Protein AF-W9HEG9-F1 (afdb_monomer)

Nearest PDB structures (foldseek):
  2oo2-assembly1_A-2  TM=7.899E-01  e=5.006E+00  Archaeoglobus fulgidus DSM 4304

Solvent-accessible surface area (backbone atoms only — not comparable to full-atom values): 6562 Å² total; per-residue (Å²): 136,88,89,80,88,83,78,85,76,83,79,76,90,80,76,94,76,83,78,86,83,87,85,91,68,90,74,82,83,73,81,65,73,85,57,75,50,83,46,60,90,43,67,42,83,74,31,58,54,40,52,59,59,53,26,69,73,31,58,70,71,59,26,52,54,36,53,52,32,54,54,52,23,54,51,27,44,75,70,67,36,48,70,60,14,28,53,36,47,54,50,34,48,51,52,44,54,64,56,67,51,91,126

Structure (mmCIF, N/CA/C/O backbone):
data_AF-W9HEG9-F1
#
_entry.id   AF-W9HEG9-F1
#
loop_
_atom_site.group_PDB
_atom_site.id
_atom_site.type_symbol
_atom_site.label_atom_id
_atom_site.label_alt_id
_atom_site.label_comp_id
_atom_site.label_asym_id
_atom_site.label_entity_id
_atom_site.label_seq_id
_atom_site.pdbx_PDB_ins_code
_atom_site.Cartn_x
_atom_site.C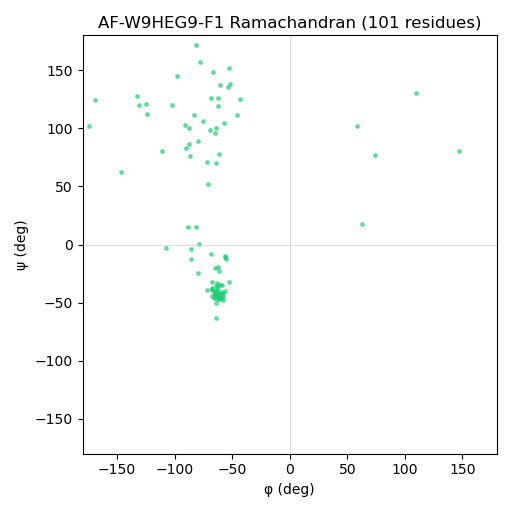artn_y
_atom_site.Cartn_z
_atom_site.occupancy
_atom_site.B_iso_or_equiv
_atom_site.auth_seq_id
_atom_s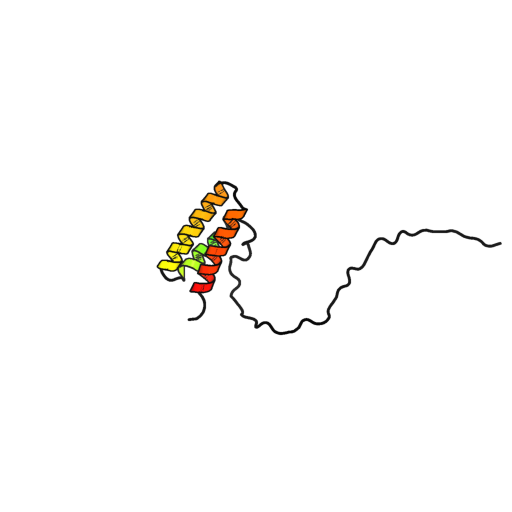ite.auth_comp_id
_atom_site.auth_asym_id
_atom_site.auth_atom_id
_atom_site.pdbx_PDB_model_num
ATOM 1 N N . MET A 1 1 ? 74.323 -24.222 -5.731 1.00 41.28 1 MET A N 1
ATOM 2 C CA . MET A 1 1 ? 74.164 -22.766 -5.535 1.00 41.28 1 MET A CA 1
ATOM 3 C C . MET A 1 1 ? 72.680 -22.453 -5.576 1.00 41.28 1 MET A C 1
ATOM 5 O O . MET A 1 1 ? 71.971 -23.045 -6.376 1.00 41.28 1 MET A O 1
ATOM 9 N N . LYS A 1 2 ? 72.224 -21.663 -4.605 1.00 41.62 2 LYS A N 1
ATOM 10 C CA . LYS A 1 2 ? 70.825 -21.291 -4.364 1.00 41.62 2 LYS A CA 1
ATOM 11 C C . LYS A 1 2 ? 70.407 -20.137 -5.289 1.00 41.62 2 LYS A C 1
ATOM 13 O O . LYS A 1 2 ? 71.286 -19.474 -5.829 1.00 41.62 2 LYS A O 1
ATOM 18 N N . ILE A 1 3 ? 69.098 -19.852 -5.266 1.00 50.38 3 ILE A N 1
ATOM 19 C CA . ILE A 1 3 ? 68.375 -18.603 -5.605 1.00 50.38 3 ILE A CA 1
ATOM 20 C C . ILE A 1 3 ? 67.562 -18.739 -6.904 1.00 50.38 3 ILE A C 1
ATOM 22 O O . ILE A 1 3 ? 68.110 -19.119 -7.926 1.00 50.38 3 ILE A O 1
ATOM 26 N N . ALA A 1 4 ? 66.282 -18.384 -6.996 1.00 46.50 4 ALA A N 1
ATOM 27 C CA . ALA A 1 4 ? 65.151 -18.280 -6.068 1.00 46.50 4 ALA A CA 1
ATOM 28 C C . ALA A 1 4 ? 63.935 -18.070 -6.989 1.00 46.50 4 ALA A C 1
ATOM 30 O O . ALA A 1 4 ? 63.944 -17.154 -7.809 1.00 46.50 4 ALA A O 1
ATOM 31 N N . VAL A 1 5 ? 62.912 -18.918 -6.896 1.00 53.78 5 VAL A N 1
ATOM 32 C CA . VAL A 1 5 ? 61.662 -18.738 -7.647 1.00 53.78 5 VAL A CA 1
ATOM 33 C C . VAL A 1 5 ? 60.794 -17.753 -6.866 1.00 53.78 5 VAL A C 1
ATOM 35 O O . VAL A 1 5 ? 60.334 -18.071 -5.772 1.00 53.78 5 VAL A O 1
ATOM 38 N N . ALA A 1 6 ? 60.597 -16.549 -7.403 1.00 49.16 6 ALA A N 1
ATOM 39 C CA . ALA A 1 6 ? 59.673 -15.566 -6.847 1.00 49.16 6 ALA A CA 1
ATOM 40 C C . ALA A 1 6 ? 58.272 -15.807 -7.426 1.00 49.16 6 ALA A C 1
ATOM 42 O O . ALA A 1 6 ? 57.978 -15.425 -8.556 1.00 49.16 6 ALA A O 1
ATOM 43 N N . ILE A 1 7 ? 57.414 -16.470 -6.650 1.00 53.53 7 ILE A N 1
ATOM 44 C CA . ILE A 1 7 ? 55.987 -16.610 -6.948 1.00 53.53 7 ILE A CA 1
ATOM 45 C C . ILE A 1 7 ? 55.279 -15.439 -6.265 1.00 53.53 7 ILE A C 1
ATOM 47 O O . ILE A 1 7 ? 55.089 -15.445 -5.050 1.00 53.53 7 ILE A O 1
ATOM 51 N N . ALA A 1 8 ? 54.907 -14.417 -7.033 1.00 51.12 8 ALA A N 1
ATOM 52 C CA . ALA A 1 8 ? 54.007 -13.374 -6.560 1.00 51.12 8 ALA A CA 1
ATOM 53 C C . ALA A 1 8 ? 52.569 -13.906 -6.632 1.00 51.12 8 ALA A C 1
ATOM 55 O O . ALA A 1 8 ? 51.895 -13.792 -7.654 1.00 51.12 8 ALA A O 1
ATOM 56 N N . ALA A 1 9 ? 52.112 -14.540 -5.554 1.00 50.19 9 ALA A N 1
ATOM 57 C CA . ALA A 1 9 ? 50.704 -14.863 -5.380 1.00 50.19 9 ALA A CA 1
ATOM 58 C C . ALA A 1 9 ? 49.958 -13.578 -4.997 1.00 50.19 9 ALA A C 1
ATOM 60 O O . ALA A 1 9 ? 50.088 -13.075 -3.881 1.00 50.19 9 ALA A O 1
ATOM 61 N N . ALA A 1 10 ? 49.191 -13.033 -5.941 1.00 53.16 10 ALA A N 1
ATOM 62 C CA . ALA A 1 10 ? 48.188 -12.019 -5.658 1.00 53.16 10 ALA A CA 1
ATOM 63 C C . ALA A 1 10 ? 47.117 -12.645 -4.751 1.00 53.16 10 ALA A C 1
ATOM 65 O O . ALA A 1 10 ? 46.266 -13.410 -5.203 1.00 53.16 10 ALA A O 1
ATOM 66 N N . ALA A 1 11 ? 47.201 -12.360 -3.451 1.00 50.25 11 ALA A N 1
ATOM 67 C CA . ALA A 1 11 ? 46.187 -12.732 -2.479 1.00 50.25 11 ALA A CA 1
ATOM 68 C C . ALA A 1 11 ? 44.929 -11.892 -2.740 1.00 50.25 11 ALA A C 1
ATOM 70 O O . ALA A 1 11 ? 44.843 -10.728 -2.349 1.00 50.25 11 ALA A O 1
ATOM 71 N N . LEU A 1 12 ? 43.963 -12.476 -3.448 1.00 53.25 12 LEU A N 1
ATOM 72 C CA . LEU A 1 12 ? 42.619 -11.926 -3.552 1.00 53.25 12 LEU A CA 1
ATOM 73 C C . LEU A 1 12 ? 41.935 -12.042 -2.187 1.00 53.25 12 LEU A C 1
ATOM 75 O O . LEU A 1 12 ? 41.885 -13.111 -1.577 1.00 53.25 12 LEU A O 1
ATOM 79 N N . 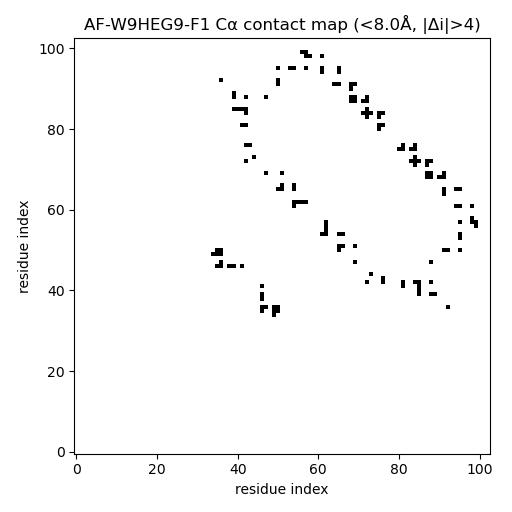ALA A 1 13 ? 41.444 -10.897 -1.722 1.00 49.12 13 ALA A N 1
ATOM 80 C CA . ALA A 1 13 ? 40.794 -10.676 -0.444 1.00 49.12 13 ALA A CA 1
ATOM 81 C C . ALA A 1 13 ? 39.744 -11.748 -0.121 1.00 49.12 13 ALA A C 1
ATOM 83 O O . ALA A 1 13 ? 38.676 -11.814 -0.726 1.00 49.12 13 ALA A O 1
ATOM 84 N N . THR A 1 14 ? 40.043 -12.562 0.885 1.00 47.62 14 THR A N 1
ATOM 85 C CA . THR A 1 14 ? 39.073 -13.423 1.555 1.00 47.62 14 THR A CA 1
ATOM 86 C C . THR A 1 14 ? 39.117 -13.091 3.036 1.00 47.62 14 THR A C 1
ATOM 88 O O . THR A 1 14 ? 40.136 -13.322 3.678 1.00 47.62 14 THR A O 1
ATOM 91 N N . ALA A 1 15 ? 38.023 -12.506 3.531 1.00 45.16 15 ALA A N 1
ATOM 92 C CA . ALA A 1 15 ? 37.469 -12.634 4.884 1.00 45.16 15 ALA A CA 1
ATOM 93 C C . ALA A 1 15 ? 36.801 -11.323 5.330 1.00 45.16 15 ALA A C 1
ATOM 95 O O . ALA A 1 15 ? 37.329 -10.580 6.155 1.00 45.16 15 ALA A O 1
ATOM 96 N N . CYS A 1 16 ? 35.565 -11.088 4.884 1.00 45.44 16 CYS A N 1
ATOM 97 C CA . CYS A 1 16 ? 34.595 -10.407 5.744 1.00 45.44 16 CYS A CA 1
ATOM 98 C C . CYS A 1 16 ? 34.180 -11.388 6.853 1.00 45.44 16 CYS A C 1
ATOM 100 O O . CYS A 1 16 ? 33.086 -11.938 6.845 1.00 45.44 16 CYS A O 1
ATOM 102 N N . ALA A 1 17 ? 35.095 -11.651 7.785 1.00 45.66 17 ALA A N 1
ATOM 103 C CA . ALA A 1 17 ? 34.791 -12.282 9.057 1.00 45.66 17 ALA A CA 1
ATOM 104 C C . ALA A 1 17 ? 34.477 -11.165 10.060 1.00 45.66 17 ALA A C 1
ATOM 106 O O . ALA A 1 17 ? 35.345 -10.713 10.799 1.00 45.66 17 ALA A O 1
ATOM 107 N N . GLN A 1 18 ? 33.235 -10.685 10.059 1.00 43.19 18 GLN A N 1
ATOM 108 C CA . GLN A 1 18 ? 32.694 -9.900 11.169 1.00 43.19 18 GLN A CA 1
ATOM 109 C C . GLN A 1 18 ? 31.629 -10.744 11.856 1.00 43.19 18 GLN A C 1
ATOM 111 O O . GLN A 1 18 ? 30.436 -10.617 11.600 1.00 43.19 18 GLN A O 1
ATOM 116 N N . GLN A 1 19 ? 32.092 -11.658 12.708 1.00 43.72 19 GLN A N 1
ATOM 117 C CA . GLN A 1 19 ? 31.227 -12.403 13.604 1.00 43.72 19 GLN A CA 1
ATOM 118 C C . GLN A 1 19 ? 31.323 -11.813 15.010 1.00 43.72 19 GLN A C 1
ATOM 120 O O . GLN A 1 19 ? 32.379 -11.824 15.632 1.00 43.72 19 GLN A O 1
ATOM 125 N N . ALA A 1 20 ? 30.160 -11.361 15.472 1.00 47.50 20 ALA A N 1
ATOM 126 C CA . ALA A 1 20 ? 29.683 -11.409 16.847 1.00 47.50 20 ALA A CA 1
ATOM 127 C C . ALA A 1 20 ? 30.529 -10.718 17.929 1.00 47.50 20 ALA A C 1
ATOM 129 O O . ALA A 1 20 ? 31.441 -11.293 18.516 1.00 47.50 20 ALA A O 1
ATOM 130 N N . GLY A 1 21 ? 30.074 -9.532 18.331 1.00 43.03 21 GLY A N 1
ATOM 131 C CA . GLY A 1 21 ? 30.453 -8.956 19.613 1.00 43.03 21 GLY A CA 1
ATOM 132 C C . GLY A 1 21 ? 29.705 -7.668 19.919 1.00 43.03 21 GLY A C 1
ATOM 133 O O . GLY A 1 21 ? 30.086 -6.616 19.434 1.00 43.03 21 GLY A O 1
ATOM 134 N N . ALA A 1 22 ? 28.687 -7.776 20.775 1.00 46.00 22 ALA A N 1
ATOM 135 C CA . ALA A 1 22 ? 28.091 -6.688 21.553 1.00 46.00 22 ALA A CA 1
ATOM 136 C C . ALA A 1 22 ? 27.190 -5.667 20.828 1.00 46.00 22 ALA A C 1
ATOM 138 O O . ALA A 1 22 ? 27.523 -4.497 20.703 1.00 46.00 22 ALA A O 1
ATOM 139 N N . GLN A 1 23 ? 25.947 -6.069 20.542 1.00 43.34 23 GLN A N 1
ATOM 140 C CA . GLN A 1 23 ? 24.811 -5.165 20.777 1.00 43.34 23 GLN A CA 1
ATOM 141 C C . GLN A 1 23 ? 23.556 -5.949 21.187 1.00 43.34 23 GLN A C 1
ATOM 143 O O . GLN A 1 23 ? 22.532 -5.970 20.514 1.00 43.34 23 GLN A O 1
ATOM 148 N N . ARG A 1 24 ? 23.652 -6.636 22.333 1.00 48.00 24 ARG A N 1
ATOM 149 C CA . ARG A 1 24 ? 22.482 -6.923 23.170 1.00 48.00 24 ARG A CA 1
ATOM 150 C C . ARG A 1 24 ? 22.304 -5.739 24.113 1.00 48.00 24 ARG A C 1
ATOM 152 O O . ARG A 1 24 ? 22.785 -5.776 25.240 1.00 48.00 24 ARG A O 1
ATOM 159 N N . THR A 1 25 ? 21.601 -4.715 23.653 1.00 43.75 25 THR A N 1
ATOM 160 C CA . THR A 1 25 ? 21.000 -3.728 24.551 1.00 43.75 25 THR A CA 1
ATOM 161 C C . THR A 1 25 ? 19.559 -3.575 24.105 1.00 43.75 25 THR A C 1
ATOM 163 O O . THR A 1 25 ? 19.293 -3.353 22.928 1.00 43.75 25 THR A O 1
ATOM 166 N N . GLY A 1 26 ? 18.654 -3.884 25.031 1.00 46.06 26 GLY A N 1
ATOM 167 C CA . GLY A 1 26 ? 17.311 -4.368 24.753 1.00 46.06 26 GLY A CA 1
ATOM 168 C C . GLY A 1 26 ? 16.492 -3.504 23.807 1.00 46.06 26 GLY A C 1
ATOM 169 O O . GLY A 1 26 ? 16.382 -2.296 23.976 1.00 46.06 26 GLY A O 1
ATOM 170 N N . MET A 1 27 ? 15.830 -4.172 22.872 1.00 44.28 27 MET A N 1
ATOM 171 C CA . MET A 1 27 ? 14.555 -3.699 22.367 1.00 44.28 27 MET A CA 1
ATOM 172 C C . MET A 1 27 ? 13.565 -4.831 22.555 1.00 44.28 27 MET A C 1
ATOM 174 O O . MET A 1 27 ? 13.798 -5.963 22.127 1.00 44.28 27 MET A O 1
ATOM 178 N N . SER A 1 28 ? 12.521 -4.526 23.319 1.00 41.25 28 SER A N 1
ATOM 179 C CA . SER A 1 28 ? 11.382 -5.389 23.557 1.00 41.25 28 SER A CA 1
ATOM 180 C C . SER A 1 28 ? 10.958 -6.036 22.249 1.00 41.25 28 SER A C 1
ATOM 182 O O . SER A 1 28 ? 10.685 -5.350 21.265 1.00 41.25 28 SER A O 1
ATOM 184 N N . GLN A 1 29 ? 10.901 -7.365 22.259 1.00 44.88 29 GLN A N 1
ATOM 185 C 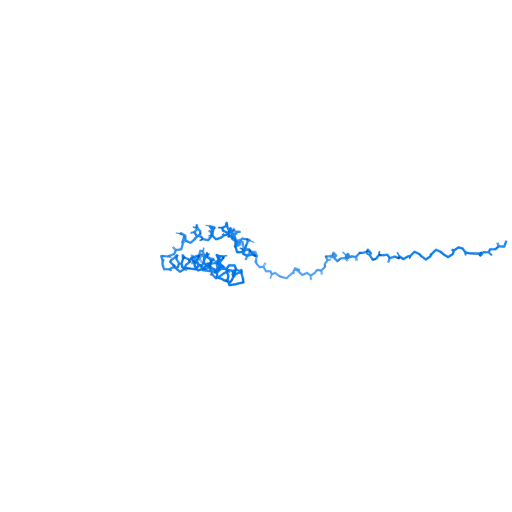CA . GLN A 1 29 ? 10.119 -8.135 21.308 1.00 44.88 29 GLN A CA 1
ATOM 186 C C . GLN A 1 29 ? 8.649 -7.739 21.500 1.00 44.88 29 GLN A C 1
ATOM 188 O O . GLN A 1 29 ? 7.882 -8.457 22.137 1.00 44.88 29 GLN A O 1
ATOM 193 N N . ASN A 1 30 ? 8.252 -6.583 20.969 1.00 40.50 30 ASN A N 1
ATOM 194 C CA . ASN A 1 30 ? 6.893 -6.427 20.493 1.00 40.50 30 ASN A CA 1
ATOM 195 C C . ASN A 1 30 ? 6.800 -7.408 19.334 1.00 40.50 30 ASN A C 1
ATOM 197 O O . ASN A 1 30 ? 7.283 -7.143 18.235 1.00 40.50 30 ASN A O 1
ATOM 201 N N . GLN A 1 31 ? 6.277 -8.595 19.633 1.00 44.47 31 GLN A N 1
ATOM 202 C CA . GLN A 1 31 ? 5.795 -9.550 18.648 1.00 44.47 31 GLN A CA 1
ATOM 203 C C . GLN A 1 31 ? 4.605 -8.897 17.939 1.00 44.47 31 GLN A C 1
ATOM 205 O O . GLN A 1 31 ? 3.449 -9.234 18.172 1.00 44.47 31 GLN A O 1
ATOM 210 N N . GLU A 1 32 ? 4.897 -7.879 17.136 1.00 45.22 32 GLU A N 1
ATOM 211 C CA . GLU A 1 32 ? 3.969 -7.349 16.162 1.00 45.22 32 GLU A CA 1
ATOM 212 C C . GLU A 1 32 ? 3.715 -8.506 15.187 1.00 45.22 32 GLU A C 1
ATOM 214 O O . GLU A 1 32 ? 4.684 -9.123 14.722 1.00 45.22 32 GLU A O 1
ATOM 219 N N . PRO A 1 33 ? 2.450 -8.891 14.942 1.00 48.16 33 PRO A N 1
ATOM 220 C CA . PRO A 1 33 ? 2.157 -9.984 14.033 1.00 48.16 33 PRO A CA 1
ATOM 221 C C . PRO A 1 33 ? 2.875 -9.716 12.706 1.00 48.16 33 PRO A C 1
ATOM 223 O O . PRO A 1 33 ? 2.884 -8.560 12.268 1.00 48.16 33 PRO A O 1
ATOM 226 N N . PRO A 1 34 ? 3.492 -10.728 12.064 1.00 49.84 34 PRO A N 1
ATOM 227 C CA . PRO A 1 34 ? 4.069 -10.540 10.745 1.00 49.84 34 PRO A CA 1
ATOM 228 C C . PRO A 1 34 ? 2.946 -10.047 9.838 1.00 49.84 34 PRO A C 1
ATOM 230 O O . PRO A 1 34 ? 2.041 -10.805 9.490 1.00 49.84 34 PRO A O 1
ATOM 233 N N . SER A 1 35 ? 2.961 -8.752 9.523 1.00 52.91 35 SER A N 1
ATOM 234 C CA . SER A 1 35 ? 1.987 -8.194 8.604 1.00 52.91 35 SER A CA 1
ATOM 235 C C . SER A 1 35 ? 2.181 -8.922 7.282 1.00 52.91 35 SER A C 1
ATOM 237 O O . SER A 1 35 ? 3.320 -9.137 6.856 1.00 52.91 35 SER A O 1
ATOM 239 N N . ALA A 1 36 ? 1.090 -9.296 6.615 1.00 54.06 36 ALA A N 1
ATOM 240 C CA . ALA A 1 36 ? 1.152 -9.854 5.263 1.00 54.06 36 ALA A CA 1
ATOM 241 C C . ALA A 1 36 ? 1.880 -8.907 4.277 1.00 54.06 36 ALA A C 1
ATOM 243 O O . ALA A 1 36 ? 2.229 -9.300 3.169 1.00 54.06 36 ALA A O 1
ATOM 244 N N . PHE A 1 37 ? 2.155 -7.676 4.717 1.00 56.53 37 PHE A N 1
ATOM 245 C CA . PHE A 1 37 ? 2.883 -6.621 4.042 1.00 56.53 37 PHE A CA 1
ATOM 246 C C . PHE A 1 37 ? 4.408 -6.669 4.096 1.00 56.53 37 PHE A C 1
ATOM 248 O O . PHE A 1 37 ? 5.031 -5.688 3.719 1.00 56.53 37 PHE A O 1
ATOM 255 N N . GLN A 1 38 ? 5.070 -7.768 4.472 1.00 53.56 38 GLN A N 1
ATOM 256 C CA . GLN A 1 38 ? 6.550 -7.808 4.402 1.00 53.56 38 GLN A CA 1
ATOM 257 C C . GLN A 1 38 ? 7.127 -7.503 2.997 1.00 53.56 38 GLN A C 1
ATOM 259 O O . GLN A 1 38 ? 8.319 -7.241 2.860 1.00 53.56 38 GLN A O 1
ATOM 264 N N . SER A 1 39 ? 6.272 -7.456 1.972 1.00 51.72 39 SER A N 1
ATOM 265 C CA . SER A 1 39 ? 6.573 -7.055 0.600 1.00 51.72 39 SER A CA 1
ATOM 266 C C . SER A 1 39 ? 6.434 -5.551 0.297 1.00 51.72 39 SER A C 1
ATOM 268 O O . SER A 1 39 ? 6.439 -5.210 -0.880 1.00 51.72 39 SER A O 1
ATOM 270 N N . VAL A 1 40 ? 6.347 -4.626 1.274 1.00 52.81 40 VAL A N 1
ATOM 271 C CA . VAL A 1 40 ? 6.247 -3.161 0.996 1.00 52.81 40 VAL A CA 1
ATOM 272 C C . VAL A 1 40 ? 7.376 -2.595 0.123 1.00 52.81 40 VAL A C 1
ATOM 274 O O . VAL A 1 40 ? 7.293 -1.461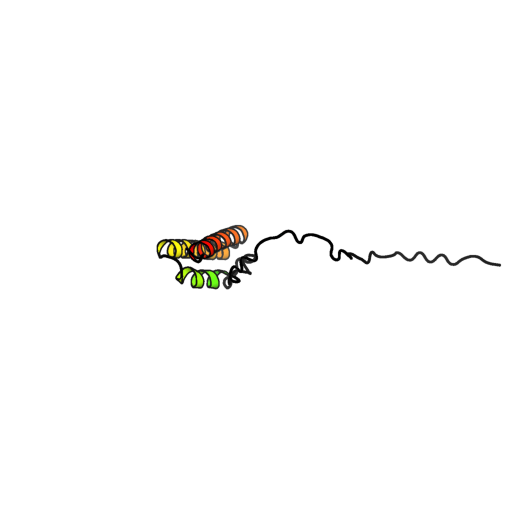 -0.339 1.00 52.81 40 VAL A O 1
ATOM 277 N N . GLY A 1 41 ? 8.449 -3.358 -0.101 1.00 56.12 41 GLY A N 1
ATOM 278 C CA . GLY A 1 41 ? 9.486 -3.021 -1.075 1.00 56.12 41 GLY A CA 1
ATOM 279 C C . GLY A 1 41 ? 9.028 -3.104 -2.534 1.00 56.12 41 GLY A C 1
ATOM 280 O O . GLY A 1 41 ? 9.784 -2.700 -3.412 1.00 56.12 41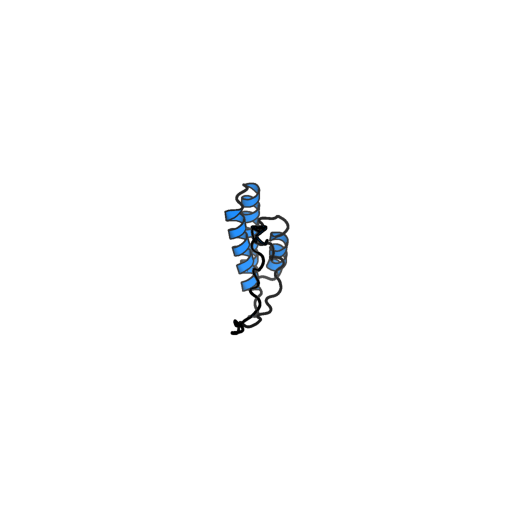 GLY A O 1
ATOM 281 N N . ALA A 1 42 ? 7.824 -3.611 -2.804 1.00 64.94 42 ALA A N 1
ATOM 282 C CA . ALA A 1 42 ? 7.305 -3.772 -4.146 1.00 64.94 42 ALA A CA 1
ATOM 283 C C . ALA A 1 42 ? 5.873 -3.228 -4.246 1.00 64.94 42 ALA A C 1
ATOM 285 O O . ALA A 1 42 ? 4.985 -3.586 -3.472 1.00 64.94 42 ALA A O 1
ATOM 286 N N . CYS A 1 43 ? 5.657 -2.359 -5.232 1.00 78.62 43 CYS A N 1
ATOM 287 C CA . CYS A 1 43 ? 4.348 -1.872 -5.659 1.00 78.62 43 CYS A CA 1
ATOM 288 C C . CYS A 1 43 ? 3.573 -2.993 -6.385 1.00 78.62 43 CYS A C 1
ATOM 290 O O . CYS A 1 43 ? 3.176 -2.844 -7.533 1.00 78.62 43 CYS A O 1
ATOM 292 N N . GLU A 1 44 ? 3.445 -4.171 -5.771 1.00 79.44 44 GLU A N 1
ATOM 293 C CA . GLU A 1 44 ? 2.858 -5.333 -6.432 1.00 79.44 44 GLU A CA 1
ATOM 294 C C . GLU A 1 44 ? 1.381 -5.532 -6.089 1.00 79.44 44 GLU A C 1
ATOM 296 O O . GLU A 1 44 ? 0.980 -5.357 -4.933 1.00 79.44 44 GLU A O 1
ATOM 301 N N . PRO A 1 45 ? 0.577 -6.010 -7.060 1.00 72.69 45 PRO A N 1
ATOM 302 C CA . PRO A 1 45 ? -0.836 -6.297 -6.865 1.00 72.69 45 PRO A CA 1
ATOM 303 C C . PRO A 1 45 ? -1.160 -7.221 -5.682 1.00 72.69 45 PRO A C 1
ATOM 305 O O . PRO A 1 45 ? -2.216 -7.134 -5.059 1.00 72.69 45 PRO A O 1
ATOM 308 N N . THR A 1 46 ? -0.255 -8.148 -5.390 1.00 73.88 46 THR A N 1
ATOM 309 C CA . THR A 1 46 ? -0.378 -9.130 -4.311 1.00 73.88 46 THR A CA 1
ATOM 310 C C . THR A 1 46 ? -0.032 -8.552 -2.947 1.00 73.88 46 THR A C 1
ATOM 312 O O . THR A 1 46 ? -0.539 -9.062 -1.950 1.00 73.88 46 THR A O 1
ATOM 315 N N . ALA A 1 47 ? 0.775 -7.486 -2.889 1.00 68.69 47 ALA A N 1
ATOM 316 C CA . ALA A 1 47 ? 1.136 -6.839 -1.638 1.00 68.69 47 ALA A CA 1
ATOM 317 C C . ALA A 1 47 ? -0.122 -6.242 -0.991 1.00 68.69 47 ALA A C 1
ATOM 319 O O . ALA A 1 47 ? -0.551 -6.755 0.039 1.00 68.69 47 ALA A O 1
ATOM 320 N N . TRP A 1 48 ? -0.802 -5.270 -1.622 1.00 79.56 48 TRP A N 1
ATOM 321 C CA . TRP A 1 48 ? -1.986 -4.585 -1.048 1.00 79.56 48 TRP A CA 1
ATOM 322 C C . TRP A 1 48 ? -3.208 -5.450 -0.753 1.00 79.56 48 TRP A C 1
ATOM 324 O O . TRP A 1 48 ? -4.017 -5.043 0.081 1.00 79.56 48 TRP A O 1
ATOM 334 N N . ALA A 1 49 ? -3.340 -6.640 -1.344 1.00 83.44 49 ALA A N 1
ATOM 335 C CA . ALA A 1 49 ? -4.447 -7.543 -1.022 1.00 83.44 49 ALA A CA 1
ATOM 336 C C . ALA A 1 49 ? -4.454 -7.916 0.477 1.00 83.44 49 ALA A C 1
ATOM 338 O O . ALA A 1 49 ? -5.517 -8.003 1.097 1.00 83.44 49 ALA A O 1
ATOM 339 N N . GLY A 1 50 ? -3.266 -8.048 1.083 1.00 82.56 50 GLY A N 1
ATOM 340 C CA . GLY A 1 50 ? -3.116 -8.261 2.524 1.00 82.56 50 GLY A CA 1
ATOM 341 C C . GLY A 1 50 ? -3.640 -7.088 3.359 1.00 82.56 50 GLY A C 1
ATOM 342 O O . GLY A 1 50 ? -4.364 -7.304 4.329 1.00 82.56 50 GLY A O 1
ATOM 343 N N . LEU A 1 51 ? -3.369 -5.843 2.945 1.00 84.75 51 LEU A N 1
ATOM 344 C CA . LEU A 1 51 ? -3.887 -4.656 3.640 1.00 84.75 51 LEU A CA 1
ATOM 345 C C . LEU A 1 51 ? -5.387 -4.521 3.521 1.00 84.75 51 LEU A C 1
ATOM 347 O O . LEU A 1 51 ? -6.023 -4.110 4.486 1.00 84.75 51 LEU A O 1
ATOM 351 N N . GLU A 1 52 ? -5.965 -4.845 2.367 1.00 87.44 52 GLU A N 1
ATOM 352 C CA . GLU A 1 52 ? -7.414 -4.802 2.220 1.00 87.44 52 GLU A CA 1
ATOM 353 C C . GLU A 1 52 ? -8.071 -5.770 3.210 1.00 87.44 52 GLU A C 1
ATOM 355 O O . GLU A 1 52 ? -9.006 -5.395 3.924 1.00 87.44 52 GLU A O 1
ATOM 360 N N . GLN A 1 53 ? -7.540 -6.990 3.320 1.00 87.31 53 GLN A N 1
ATOM 361 C CA . GLN A 1 53 ? -8.019 -7.979 4.277 1.00 87.31 53 GLN A CA 1
ATOM 362 C C . GLN A 1 53 ? -7.856 -7.502 5.725 1.00 87.31 53 GLN A C 1
ATOM 364 O O . GLN A 1 53 ? -8.810 -7.581 6.504 1.00 87.31 53 GLN A O 1
ATOM 369 N N . ASP A 1 54 ? -6.688 -6.974 6.083 1.00 84.88 54 ASP A N 1
ATOM 370 C CA . ASP A 1 54 ? -6.418 -6.498 7.439 1.00 84.88 54 ASP A CA 1
ATOM 371 C C . ASP A 1 54 ? -7.257 -5.253 7.785 1.00 84.88 54 ASP A C 1
ATOM 373 O O . ASP A 1 54 ? -7.745 -5.118 8.911 1.00 84.88 54 ASP A O 1
ATOM 377 N N . SER A 1 55 ? -7.557 -4.398 6.799 1.00 88.75 55 SER A N 1
ATOM 378 C CA . SER A 1 55 ? -8.415 -3.217 6.965 1.00 88.75 55 SER A CA 1
ATOM 379 C C . SER A 1 55 ? -9.844 -3.559 7.403 1.00 88.75 55 SER A C 1
ATOM 381 O O . SER A 1 55 ? -10.530 -2.741 8.023 1.00 88.75 55 SER A O 1
ATOM 383 N N . ARG A 1 56 ? -10.307 -4.793 7.150 1.00 88.50 56 ARG A N 1
ATOM 384 C CA . ARG A 1 56 ? -11.630 -5.267 7.590 1.00 88.50 56 ARG A CA 1
ATOM 385 C C . ARG A 1 56 ? -11.756 -5.333 9.109 1.00 88.50 56 ARG A C 1
ATOM 387 O O . ARG A 1 56 ? -12.875 -5.321 9.612 1.00 88.50 56 ARG A O 1
ATOM 394 N N . ARG A 1 57 ? -10.637 -5.384 9.834 1.00 87.31 57 ARG A N 1
ATOM 395 C CA . ARG A 1 57 ? -10.600 -5.379 11.305 1.00 87.31 57 ARG A CA 1
ATOM 396 C C . ARG A 1 57 ? -10.627 -3.968 11.891 1.00 87.31 57 ARG A C 1
ATOM 398 O O . ARG A 1 57 ? -10.865 -3.814 13.081 1.00 87.31 57 ARG A O 1
ATOM 405 N N . LEU A 1 58 ? -10.417 -2.949 11.058 1.00 86.31 58 LEU A N 1
ATOM 406 C CA . LEU A 1 58 ? -10.409 -1.555 11.477 1.00 86.31 58 LEU A CA 1
ATOM 407 C C . LEU A 1 58 ? -11.827 -0.997 11.671 1.00 86.31 58 LEU A C 1
ATOM 409 O O . LEU A 1 58 ? -12.774 -1.466 11.014 1.00 86.31 58 LEU A O 1
ATOM 413 N N . PRO A 1 59 ? -11.964 0.070 12.484 1.00 91.12 59 PRO A N 1
ATOM 414 C CA . PRO A 1 59 ? -13.150 0.920 12.504 1.00 91.12 59 PRO A CA 1
ATOM 415 C C . PRO A 1 59 ? -13.505 1.440 11.099 1.00 91.12 59 PRO A C 1
ATOM 417 O O . PRO A 1 59 ? -12.607 1.627 10.271 1.00 91.12 59 PRO A O 1
ATOM 420 N N . PRO A 1 60 ? -14.790 1.721 10.814 1.00 89.00 60 PRO A N 1
ATOM 421 C CA . PRO A 1 60 ? -15.259 2.074 9.471 1.00 89.00 60 PRO A CA 1
ATOM 422 C C . PRO A 1 60 ? -14.531 3.282 8.863 1.00 89.00 60 PRO A C 1
ATOM 424 O O . PRO A 1 60 ? -14.158 3.232 7.694 1.00 89.00 60 PRO A O 1
ATOM 427 N N . GLU A 1 61 ? -14.242 4.322 9.651 1.00 89.88 61 GLU A N 1
ATOM 428 C CA . GLU A 1 61 ? -13.491 5.494 9.175 1.00 89.88 61 GLU A CA 1
ATOM 429 C C . GLU A 1 61 ? -12.063 5.147 8.738 1.00 89.88 61 GLU A C 1
ATOM 431 O O . GLU A 1 61 ? -11.587 5.615 7.705 1.00 89.8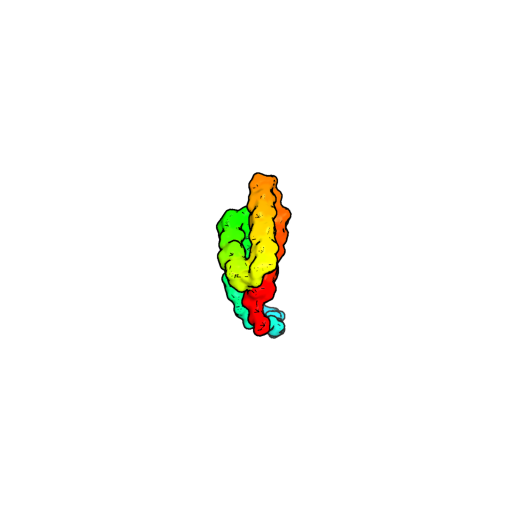8 61 GLU A O 1
ATOM 436 N N . GLN A 1 62 ? -11.364 4.315 9.513 1.00 90.25 62 GLN A N 1
ATOM 437 C CA . GLN A 1 62 ? -9.997 3.908 9.191 1.00 90.25 62 GLN A CA 1
ATOM 438 C C . GLN A 1 62 ? -9.973 2.948 8.000 1.00 90.25 62 GLN A C 1
ATOM 440 O O . GLN A 1 62 ? -9.131 3.088 7.116 1.00 90.25 62 GLN A O 1
ATOM 445 N N . ARG A 1 63 ? -10.941 2.029 7.924 1.00 91.94 63 ARG A N 1
ATOM 446 C CA . ARG A 1 63 ? -11.122 1.139 6.772 1.00 91.94 63 ARG A CA 1
ATOM 447 C C . ARG A 1 63 ? -11.332 1.924 5.483 1.00 91.94 63 ARG A C 1
ATOM 449 O O . ARG A 1 63 ? -10.710 1.608 4.474 1.00 91.94 63 ARG A O 1
ATOM 456 N N . GLN A 1 64 ? -12.168 2.960 5.519 1.00 93.12 64 GLN A N 1
ATOM 457 C CA . GLN A 1 64 ? -12.418 3.799 4.352 1.00 93.12 64 GLN A CA 1
ATOM 458 C C . GLN A 1 64 ? -11.153 4.549 3.916 1.00 93.12 64 GLN A C 1
ATOM 460 O O . GLN A 1 64 ? -10.852 4.590 2.726 1.00 93.12 64 GLN A O 1
ATOM 465 N N . ARG A 1 65 ? -10.359 5.070 4.864 1.00 91.44 65 ARG A N 1
ATOM 466 C CA . ARG A 1 65 ? -9.052 5.680 4.556 1.00 91.44 65 ARG A CA 1
ATOM 467 C C . ARG A 1 65 ? -8.093 4.691 3.899 1.00 91.44 65 ARG A C 1
ATOM 469 O O . ARG A 1 65 ? -7.451 5.049 2.919 1.00 91.44 65 ARG A O 1
ATOM 476 N N . VAL A 1 66 ? -8.007 3.461 4.409 1.00 91.56 66 VAL A N 1
ATOM 477 C CA . VAL A 1 66 ? -7.170 2.418 3.796 1.00 91.56 66 VAL A CA 1
ATOM 478 C C . VAL A 1 66 ? -7.658 2.103 2.383 1.00 91.56 66 VAL A C 1
ATOM 480 O O . VAL A 1 66 ? -6.844 2.090 1.471 1.00 91.56 66 VAL A O 1
ATOM 483 N N . ALA A 1 67 ? -8.967 1.950 2.166 1.00 92.25 67 ALA A N 1
ATOM 484 C CA . ALA A 1 67 ? -9.525 1.690 0.837 1.00 92.25 67 ALA A CA 1
ATOM 485 C C . ALA A 1 67 ? -9.167 2.781 -0.191 1.00 92.25 67 ALA A C 1
ATOM 487 O O . ALA A 1 67 ? -8.793 2.455 -1.317 1.00 92.25 67 ALA A O 1
ATOM 488 N N . PHE A 1 68 ? -9.215 4.060 0.202 1.00 94.94 68 PHE A N 1
ATOM 489 C CA . PHE A 1 68 ? -8.777 5.163 -0.661 1.00 94.94 68 PHE A CA 1
ATOM 490 C C . PHE A 1 68 ? -7.287 5.078 -1.003 1.00 94.94 68 PHE A C 1
ATOM 492 O O . PHE A 1 68 ? -6.920 5.208 -2.166 1.00 94.94 68 PHE A O 1
ATOM 499 N N . LEU A 1 69 ? -6.431 4.798 -0.017 1.00 93.12 69 LEU A N 1
ATOM 500 C CA . LEU A 1 69 ? -4.994 4.644 -0.256 1.00 93.12 69 LEU A CA 1
ATOM 501 C C . LEU A 1 69 ? -4.693 3.461 -1.187 1.00 93.12 69 LEU A C 1
ATOM 503 O O . LEU A 1 69 ? -3.809 3.561 -2.030 1.00 93.12 69 LEU A O 1
ATOM 507 N N . LEU A 1 70 ? -5.433 2.356 -1.078 1.00 91.38 70 LEU A N 1
ATOM 508 C CA . LEU A 1 70 ? -5.257 1.214 -1.977 1.00 91.38 70 LEU A CA 1
ATOM 509 C C . LEU A 1 70 ? -5.677 1.534 -3.421 1.00 91.38 70 LEU A C 1
ATOM 511 O O . LEU A 1 70 ? -4.997 1.108 -4.352 1.00 91.38 70 LEU A O 1
ATOM 515 N N . GLN A 1 71 ? -6.741 2.319 -3.625 1.00 92.88 71 GLN A N 1
ATOM 516 C CA . GLN A 1 71 ? -7.119 2.810 -4.960 1.00 92.88 71 GLN A CA 1
ATOM 517 C C . GLN A 1 71 ? -6.072 3.759 -5.556 1.00 92.88 71 GLN A C 1
ATOM 519 O O . GLN A 1 71 ? -5.726 3.635 -6.735 1.00 92.88 71 GLN A O 1
ATOM 524 N N . ASP A 1 72 ? -5.538 4.674 -4.746 1.00 92.88 72 ASP A N 1
ATOM 525 C CA . ASP A 1 72 ? -4.459 5.574 -5.160 1.00 92.88 72 ASP A CA 1
ATOM 526 C C . ASP A 1 72 ? -3.213 4.784 -5.561 1.00 92.88 72 ASP A C 1
ATOM 528 O O . ASP A 1 72 ? -2.631 5.027 -6.617 1.00 92.88 72 ASP A O 1
ATOM 532 N N . ALA A 1 73 ? -2.828 3.795 -4.756 1.00 90.12 73 ALA A N 1
ATOM 533 C CA . ALA A 1 73 ? -1.671 2.961 -5.034 1.00 90.12 73 ALA A CA 1
ATOM 534 C C . ALA A 1 73 ? -1.863 2.134 -6.325 1.00 90.12 73 ALA A C 1
ATOM 536 O O . ALA A 1 73 ? -0.942 2.050 -7.138 1.00 90.12 73 ALA A O 1
ATOM 537 N N . ALA A 1 74 ? -3.065 1.596 -6.568 1.00 89.75 74 ALA A N 1
ATOM 538 C CA . ALA A 1 74 ? -3.394 0.890 -7.810 1.00 89.75 74 ALA A CA 1
ATOM 539 C C . ALA A 1 74 ? -3.289 1.797 -9.047 1.00 89.75 74 ALA A C 1
ATOM 541 O O . ALA A 1 74 ? -2.781 1.369 -10.085 1.00 89.75 74 ALA A O 1
ATOM 542 N N . SER A 1 75 ? -3.718 3.056 -8.922 1.00 92.19 75 SER A N 1
ATOM 543 C CA . SER A 1 75 ? -3.586 4.059 -9.985 1.00 92.19 75 SER A CA 1
ATOM 544 C C . SER A 1 75 ? -2.113 4.386 -10.250 1.00 92.19 75 SER A C 1
ATOM 546 O O . SER A 1 75 ? -1.660 4.341 -11.387 1.00 92.19 75 SER A O 1
ATOM 548 N N . GLN A 1 76 ? -1.326 4.601 -9.193 1.00 91.81 76 GLN A N 1
ATOM 549 C CA . GLN A 1 76 ? 0.106 4.901 -9.299 1.00 91.81 76 GLN A CA 1
ATOM 550 C C . GLN A 1 76 ? 0.909 3.739 -9.900 1.00 91.81 76 GLN A C 1
ATOM 552 O O . GLN A 1 76 ? 1.836 3.964 -10.673 1.00 91.81 76 GLN A O 1
ATOM 557 N N . HIS A 1 77 ? 0.536 2.493 -9.604 1.00 88.88 77 HIS A N 1
ATOM 558 C CA . HIS A 1 77 ? 1.100 1.321 -10.272 1.00 88.88 77 HIS A CA 1
ATOM 559 C C . HIS A 1 77 ? 0.769 1.273 -11.761 1.00 88.88 77 HIS A C 1
ATOM 561 O O . HIS A 1 77 ? 1.655 0.983 -12.562 1.00 88.88 77 HIS A O 1
ATOM 567 N N . ALA A 1 78 ? -0.481 1.570 -12.135 1.00 89.38 78 ALA A N 1
ATOM 568 C CA . ALA A 1 78 ? -0.8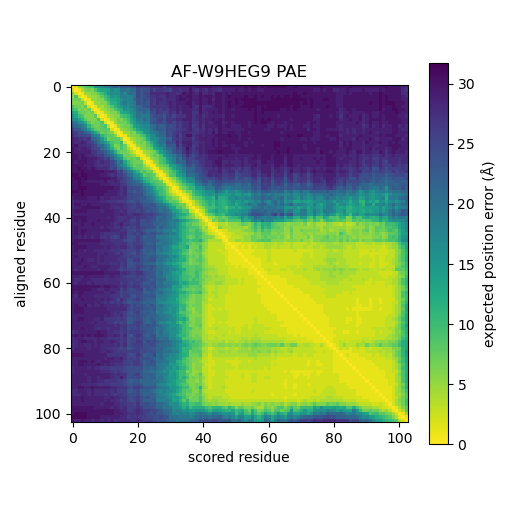83 1.647 -13.538 1.00 89.38 78 ALA A CA 1
ATOM 569 C C . ALA A 1 78 ? -0.115 2.750 -14.289 1.00 89.38 78 ALA A C 1
ATOM 571 O O . ALA A 1 78 ? 0.267 2.555 -15.441 1.00 89.38 78 ALA A O 1
ATOM 572 N N . ASP A 1 79 ? 0.194 3.851 -13.604 1.00 91.12 79 ASP A N 1
ATOM 573 C CA . ASP A 1 79 ? 1.020 4.950 -14.112 1.00 91.12 79 ASP A CA 1
ATOM 574 C C . ASP A 1 79 ? 2.532 4.654 -14.062 1.00 91.12 79 ASP A C 1
ATOM 576 O O . ASP A 1 79 ? 3.351 5.469 -14.487 1.00 91.12 79 ASP A O 1
ATOM 580 N N . THR A 1 80 ? 2.940 3.467 -13.598 1.00 87.75 80 THR A N 1
ATOM 581 C CA . THR A 1 80 ? 4.346 3.054 -13.413 1.00 87.75 80 THR A CA 1
ATOM 582 C C . THR A 1 80 ? 5.129 3.899 -12.392 1.00 87.75 80 THR A C 1
ATOM 584 O O . THR A 1 80 ? 6.361 3.843 -12.342 1.00 87.75 80 THR A O 1
ATOM 587 N N . ASP A 1 81 ? 4.442 4.651 -11.528 1.00 90.38 81 ASP A N 1
ATOM 588 C CA . ASP A 1 81 ? 5.041 5.449 -10.457 1.00 90.38 81 ASP A CA 1
ATOM 589 C C . ASP A 1 81 ? 5.241 4.613 -9.189 1.00 90.38 81 ASP A C 1
ATOM 591 O O . ASP A 1 81 ? 4.508 4.698 -8.198 1.00 90.38 81 ASP A O 1
ATOM 595 N N . GLN A 1 82 ? 6.274 3.773 -9.225 1.00 84.38 82 GLN A N 1
ATOM 596 C CA . GLN A 1 82 ? 6.570 2.879 -8.108 1.00 84.38 82 GLN A CA 1
ATOM 597 C C . GLN A 1 82 ? 6.936 3.629 -6.823 1.00 84.38 82 GLN A C 1
ATOM 599 O O . GLN A 1 82 ? 6.604 3.167 -5.733 1.00 84.38 82 GLN A O 1
ATOM 604 N N . GLY A 1 83 ? 7.594 4.786 -6.935 1.00 87.75 83 GLY A N 1
ATOM 605 C CA . GLY A 1 83 ? 8.028 5.569 -5.780 1.00 87.75 83 GLY A CA 1
ATOM 606 C C . GLY A 1 83 ? 6.846 6.084 -4.964 1.00 87.75 83 GLY A C 1
ATOM 607 O O . GLY A 1 83 ? 6.797 5.870 -3.750 1.00 87.75 83 GLY A O 1
ATOM 608 N N . ARG A 1 84 ? 5.863 6.714 -5.623 1.00 89.69 84 ARG A N 1
ATOM 609 C CA . ARG A 1 84 ? 4.636 7.142 -4.940 1.00 89.69 84 ARG A CA 1
ATOM 610 C C . ARG A 1 84 ? 3.832 5.945 -4.451 1.00 89.69 84 ARG A C 1
ATOM 612 O O . ARG A 1 84 ? 3.399 5.958 -3.301 1.00 89.69 84 ARG A O 1
ATOM 619 N N . CYS A 1 85 ? 3.737 4.891 -5.257 1.00 89.19 85 CYS A N 1
ATOM 620 C CA . CYS A 1 85 ? 2.956 3.713 -4.901 1.00 89.19 85 CYS A CA 1
ATOM 621 C C . CYS A 1 85 ? 3.429 3.076 -3.592 1.00 89.19 85 CYS A C 1
ATOM 623 O O . CYS A 1 85 ? 2.626 2.829 -2.691 1.00 89.19 85 CYS A O 1
ATOM 625 N N . ILE A 1 86 ? 4.744 2.878 -3.448 1.00 87.44 86 ILE A N 1
ATOM 626 C CA . ILE A 1 86 ? 5.353 2.346 -2.225 1.00 87.44 86 ILE A CA 1
ATOM 627 C C . ILE A 1 86 ? 5.044 3.254 -1.026 1.00 87.44 86 ILE A C 1
ATOM 629 O O . ILE A 1 86 ? 4.677 2.762 0.040 1.00 87.44 86 ILE A O 1
ATOM 633 N N . MET A 1 87 ? 5.129 4.577 -1.188 1.00 89.19 87 MET A N 1
ATOM 634 C CA . MET A 1 87 ? 4.823 5.532 -0.115 1.00 89.19 87 MET A CA 1
ATOM 635 C C . MET A 1 87 ? 3.350 5.474 0.316 1.00 89.19 87 MET A C 1
ATOM 637 O O . MET A 1 87 ? 3.053 5.456 1.515 1.00 89.19 87 MET A O 1
ATOM 641 N N . THR A 1 88 ? 2.423 5.409 -0.643 1.00 91.69 88 THR A N 1
ATOM 642 C CA . THR A 1 88 ? 0.984 5.272 -0.377 1.00 91.69 88 THR A CA 1
ATOM 643 C C . THR A 1 88 ? 0.680 3.949 0.331 1.00 91.69 88 THR A C 1
ATOM 645 O O . THR A 1 88 ? -0.068 3.921 1.312 1.00 91.69 88 THR A O 1
ATOM 648 N N . LEU A 1 89 ? 1.323 2.864 -0.096 1.00 88.75 89 LEU A N 1
ATOM 649 C CA . LEU A 1 89 ? 1.221 1.544 0.518 1.00 88.75 89 LEU A CA 1
ATOM 650 C C . LEU A 1 89 ? 1.723 1.508 1.965 1.00 88.75 89 LEU A C 1
ATOM 652 O O . LEU A 1 89 ? 1.022 1.019 2.852 1.00 88.75 89 LEU A O 1
ATOM 656 N N . GLN A 1 90 ? 2.889 2.096 2.231 1.00 88.00 90 GLN A N 1
ATOM 657 C CA . GLN A 1 90 ? 3.429 2.238 3.588 1.00 88.00 90 GLN A CA 1
ATOM 658 C C . GLN A 1 90 ? 2.502 3.059 4.493 1.00 88.00 90 GLN A C 1
ATOM 660 O O . GLN A 1 90 ? 2.395 2.814 5.697 1.00 88.00 90 GLN A O 1
ATOM 665 N N . GLN A 1 91 ? 1.817 4.063 3.943 1.00 89.75 91 GLN A N 1
ATOM 666 C CA . GLN A 1 91 ? 0.829 4.827 4.698 1.00 89.75 91 GLN A CA 1
ATOM 667 C C . GLN A 1 91 ? -0.396 3.979 5.055 1.00 89.75 91 GLN A C 1
ATOM 669 O O . GLN A 1 91 ? -0.839 4.024 6.204 1.00 89.75 91 GLN A O 1
ATOM 674 N N . ALA A 1 92 ? -0.913 3.194 4.110 1.00 89.50 92 ALA A N 1
ATOM 675 C CA . ALA A 1 92 ? -2.029 2.286 4.356 1.00 89.50 92 ALA A CA 1
ATOM 676 C C . ALA A 1 92 ? -1.675 1.246 5.433 1.00 89.50 92 ALA A C 1
ATOM 678 O O . ALA A 1 92 ? -2.454 1.025 6.362 1.00 89.50 92 ALA A O 1
ATOM 679 N N . GLU A 1 93 ? -0.461 0.695 5.382 1.00 87.62 93 GLU A N 1
ATOM 680 C CA . GLU A 1 93 ? 0.049 -0.229 6.394 1.00 87.62 93 GLU A CA 1
ATOM 681 C C . GLU A 1 93 ? 0.122 0.384 7.789 1.00 87.62 93 GLU A C 1
ATOM 683 O O . GLU A 1 93 ? -0.315 -0.238 8.759 1.00 87.62 93 GLU A O 1
ATOM 688 N N . ARG A 1 94 ? 0.603 1.625 7.910 1.00 86.81 94 ARG A N 1
ATOM 689 C CA . ARG A 1 94 ? 0.632 2.313 9.206 1.00 86.81 94 ARG A CA 1
ATOM 690 C C . ARG A 1 94 ? -0.755 2.438 9.826 1.00 86.81 94 ARG A C 1
ATOM 692 O O . ARG A 1 94 ? -0.881 2.221 11.026 1.00 86.81 94 ARG A O 1
ATOM 699 N N . ILE A 1 95 ? -1.784 2.751 9.035 1.00 87.81 95 ILE A N 1
ATOM 700 C CA . ILE A 1 95 ? -3.164 2.846 9.538 1.00 87.81 95 ILE A CA 1
ATOM 701 C C . ILE A 1 95 ? -3.647 1.476 10.015 1.00 87.81 95 ILE A C 1
ATOM 703 O O . ILE A 1 95 ? -4.186 1.362 11.113 1.00 87.81 95 ILE A O 1
ATOM 707 N N . VAL A 1 96 ? -3.405 0.429 9.222 1.00 86.81 96 VAL A N 1
ATOM 708 C CA . VAL A 1 96 ? -3.767 -0.943 9.592 1.00 86.81 96 VAL A CA 1
ATOM 709 C C . VAL A 1 96 ? -3.093 -1.371 10.897 1.00 86.81 96 VAL A C 1
ATOM 711 O O . VAL A 1 96 ? -3.769 -1.886 11.785 1.00 86.81 96 VAL A O 1
ATOM 714 N N . ARG A 1 97 ? -1.792 -1.116 11.063 1.00 82.75 97 ARG A N 1
ATOM 715 C CA . ARG A 1 97 ? -1.055 -1.444 12.295 1.00 82.75 97 ARG A CA 1
ATOM 716 C C . ARG A 1 97 ? -1.544 -0.638 13.500 1.00 82.75 97 ARG A C 1
ATOM 718 O O . ARG A 1 97 ? -1.735 -1.196 14.574 1.00 82.75 97 ARG A O 1
ATOM 725 N N . GLN A 1 98 ? -1.793 0.658 13.323 1.00 82.06 98 GLN A N 1
ATOM 726 C CA . GLN A 1 98 ? -2.259 1.530 14.406 1.00 82.06 98 GLN A CA 1
ATOM 727 C C . GLN A 1 98 ? -3.675 1.184 14.876 1.00 82.06 98 GLN A C 1
ATOM 729 O O . GLN A 1 98 ? -3.940 1.218 16.072 1.00 82.06 98 GLN A O 1
ATOM 734 N N . GLY A 1 99 ? -4.583 0.832 13.964 1.00 71.88 99 GLY A N 1
ATOM 735 C CA . GLY A 1 99 ? -5.961 0.497 14.324 1.00 71.88 99 GLY A CA 1
ATOM 736 C C . GLY A 1 99 ? -6.190 -0.960 14.736 1.00 71.88 99 GLY A C 1
ATOM 737 O O . GLY A 1 99 ? -7.311 -1.299 15.107 1.00 71.88 99 GLY A O 1
ATOM 738 N N . THR A 1 100 ? -5.165 -1.818 14.669 1.00 62.97 100 THR A N 1
ATOM 739 C CA . THR A 1 100 ? -5.205 -3.218 15.142 1.00 62.97 100 THR A CA 1
ATOM 740 C C . THR A 1 100 ? -4.411 -3.453 16.433 1.00 62.97 100 THR A C 1
ATOM 742 O O . THR A 1 100 ? -4.436 -4.563 16.965 1.00 62.97 100 THR A O 1
ATOM 745 N N . GLY A 1 101 ? -3.732 -2.426 16.960 1.00 56.03 101 GLY A N 1
ATOM 746 C CA . GLY A 1 101 ? -3.048 -2.485 18.252 1.00 56.03 101 GLY A CA 1
ATOM 747 C C . GLY A 1 101 ? -4.029 -2.625 19.428 1.00 56.03 101 GLY A C 1
ATOM 748 O O . GLY A 1 101 ? -5.152 -2.120 19.345 1.00 56.03 101 GLY A O 1
ATOM 749 N N . PRO A 1 102 ? -3.635 -3.304 20.523 1.00 46.84 102 PRO A N 1
ATOM 750 C CA . PRO A 1 102 ? -4.479 -3.428 21.705 1.00 46.84 102 PRO A CA 1
ATOM 751 C C . PRO A 1 102 ? -4.735 -2.034 22.291 1.00 46.84 102 PRO A C 1
ATOM 753 O O . PRO A 1 102 ? -3.793 -1.317 22.627 1.00 46.84 102 PRO A O 1
ATOM 75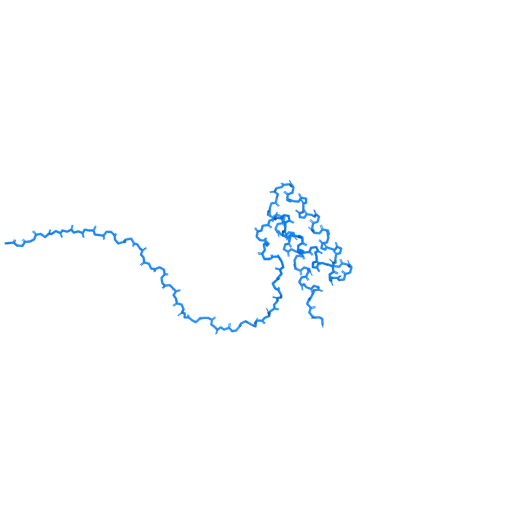6 N N . SER A 1 103 ? -6.012 -1.651 22.342 1.00 44.22 103 SER A N 1
ATOM 757 C CA . SER A 1 103 ? -6.503 -0.489 23.095 1.00 44.22 103 SER A CA 1
ATOM 758 C C . SER A 1 103 ? -6.505 -0.790 24.587 1.00 44.22 103 SER A C 1
ATOM 760 O O . SER A 1 103 ? -6.833 -1.949 24.931 1.00 44.22 103 SER A O 1
#

Mean predicted aligned error: 15.94 Å

Secondary structure (DSSP, 8-state):
-----------------------------------TTTTTTS--HHHHHHHHHHHTTS-HHHHHHHHHHHHHHHHHHHTT-HHHHHHHHHHHHHHHHHHHS--

Sequence (103 aa):
MKIAVAIAAAALATACAQQAGAQRTGMSQNQEPPSAFQSVGACEPTAWAGLEQDSRRLPPEQRQRVAFLLQDAASQHADTDQGRCIMTLQQAERIVRQGTGPS

Organism: NCBI:txid1385369

Foldseek 3Di:
DDDDDDDPPPPDDDDPPPDDDDDPDDDDPPPQPPQCQPVLVWLDPSNCVSLLVLLVLADPVLSVLLVVLNVVLVVCVVVVNGVVNSVSSVVSVVSSSVRPDDD

Radius of gyration: 24.87 Å; Cα contacts (8 Å, |Δi|>4): 77; chains: 1; bounding box: 89×30×39 Å

pLDDT: mean 70.05, std 19.89, range [40.5, 94.94]